Protein AF-A0A1G2L0J1-F1 (afdb_monomer_lite)

Structure (mmCIF, N/CA/C/O backbone):
data_AF-A0A1G2L0J1-F1
#
_entry.id   AF-A0A1G2L0J1-F1
#
loop_
_atom_site.group_PDB
_atom_site.id
_atom_site.type_symbol
_atom_site.label_atom_id
_atom_site.label_alt_id
_atom_site.label_comp_id
_atom_site.label_asym_id
_atom_site.label_entity_id
_atom_site.label_seq_id
_atom_site.pdbx_PDB_ins_code
_atom_site.Cartn_x
_atom_site.Cartn_y
_atom_site.Cartn_z
_atom_site.occupancy
_atom_site.B_iso_or_equiv
_atom_site.auth_seq_id
_atom_site.auth_comp_id
_atom_site.auth_asym_id
_atom_site.auth_atom_id
_atom_site.pdbx_PDB_model_num
ATOM 1 N N . MET A 1 1 ? 13.264 -5.324 87.968 1.00 42.09 1 MET A N 1
ATOM 2 C CA . MET A 1 1 ? 14.188 -4.370 87.314 1.00 42.09 1 MET A CA 1
ATOM 3 C C . MET A 1 1 ? 14.453 -4.852 85.894 1.00 42.09 1 MET A C 1
ATOM 5 O O . MET A 1 1 ? 15.118 -5.863 85.743 1.00 42.09 1 MET A O 1
ATOM 9 N N . ALA A 1 2 ? 13.928 -4.169 84.876 1.00 48.00 2 ALA A N 1
ATOM 10 C CA . ALA A 1 2 ? 14.289 -4.393 83.474 1.00 48.00 2 ALA A CA 1
ATOM 11 C C . ALA A 1 2 ? 14.694 -3.037 82.881 1.00 48.00 2 ALA A C 1
ATOM 13 O O . ALA A 1 2 ? 13.973 -2.052 83.036 1.00 48.00 2 ALA A O 1
ATOM 14 N N . ARG A 1 3 ? 15.891 -2.964 82.296 1.00 47.84 3 ARG A N 1
ATOM 15 C CA . ARG A 1 3 ? 16.471 -1.760 81.690 1.00 47.84 3 ARG A CA 1
ATOM 16 C C . ARG A 1 3 ? 16.728 -1.997 80.202 1.00 47.84 3 ARG A C 1
ATOM 18 O O . ARG A 1 3 ? 17.204 -3.067 79.846 1.00 47.84 3 ARG A O 1
ATOM 25 N N . LYS A 1 4 ? 16.573 -0.893 79.456 1.00 48.22 4 LYS A N 1
ATOM 26 C CA . LYS A 1 4 ? 17.090 -0.548 78.113 1.00 48.22 4 LYS A CA 1
ATOM 27 C C . LYS A 1 4 ? 16.349 -1.195 76.936 1.00 48.22 4 LYS A C 1
ATOM 29 O O . LYS A 1 4 ? 16.365 -2.401 76.769 1.00 48.22 4 LYS A O 1
ATOM 34 N N . MET A 1 5 ? 15.505 -0.424 76.243 1.00 46.41 5 MET A N 1
ATOM 35 C CA . MET A 1 5 ? 15.820 0.549 75.171 1.00 46.41 5 MET A CA 1
ATOM 36 C C . MET A 1 5 ? 16.424 -0.106 73.926 1.00 46.41 5 MET A C 1
ATOM 38 O O . MET A 1 5 ? 17.575 -0.516 73.969 1.00 46.41 5 MET A O 1
ATOM 42 N N . CYS A 1 6 ? 15.672 -0.052 72.824 1.00 39.47 6 CYS A N 1
ATOM 43 C CA . CYS A 1 6 ? 16.134 0.472 71.537 1.00 39.47 6 CYS A CA 1
ATOM 44 C C . CYS A 1 6 ? 14.905 0.953 70.746 1.00 39.47 6 CYS A C 1
ATOM 46 O O . CYS A 1 6 ? 14.101 0.157 70.273 1.00 39.47 6 CYS A O 1
ATOM 48 N N . TYR A 1 7 ? 14.752 2.275 70.653 1.00 44.50 7 TYR A N 1
ATOM 49 C CA . TYR A 1 7 ? 13.893 2.930 69.670 1.00 44.50 7 TYR A CA 1
ATOM 50 C C . TYR A 1 7 ? 14.538 2.735 68.295 1.00 44.50 7 TYR A C 1
ATOM 52 O O . TYR A 1 7 ? 15.610 3.285 68.049 1.00 44.50 7 TYR A O 1
ATOM 60 N N . SER A 1 8 ? 13.907 1.970 67.406 1.00 47.03 8 SER A N 1
ATOM 61 C CA . SER A 1 8 ? 14.257 2.002 65.984 1.00 47.03 8 SER A CA 1
ATOM 62 C C . SER A 1 8 ? 13.361 3.025 65.301 1.00 47.03 8 SER A C 1
ATOM 64 O O . SER A 1 8 ? 12.195 2.769 65.002 1.00 47.03 8 SER A O 1
ATOM 66 N N . VAL A 1 9 ? 13.909 4.224 65.129 1.00 53.19 9 VAL A N 1
ATOM 67 C CA . VAL A 1 9 ? 13.390 5.242 64.221 1.00 53.19 9 VAL A CA 1
ATOM 68 C C . VAL A 1 9 ? 13.774 4.807 62.810 1.00 53.19 9 VAL A C 1
ATOM 70 O O . VAL A 1 9 ? 14.937 4.909 62.438 1.00 53.19 9 VAL A O 1
ATOM 73 N N . TYR A 1 10 ? 12.808 4.351 62.016 1.00 52.34 10 TYR A N 1
ATOM 74 C CA . TYR A 1 10 ? 12.913 4.414 60.559 1.00 52.34 10 TYR A CA 1
ATOM 75 C C . TYR A 1 10 ? 11.681 5.131 60.022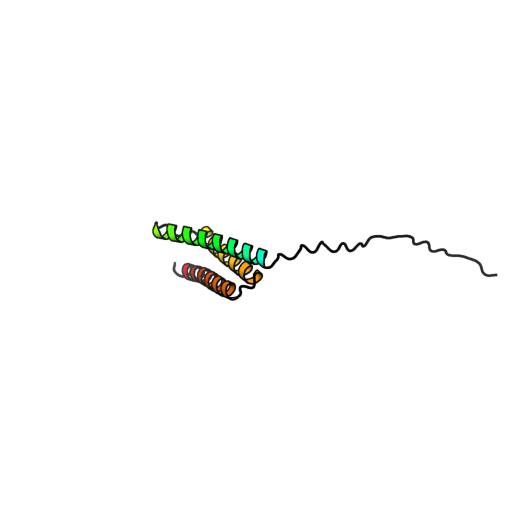 1.00 52.34 10 TYR A C 1
ATOM 77 O O . TYR A 1 10 ? 10.642 4.544 59.728 1.00 52.34 10 TYR A O 1
ATOM 85 N N . MET A 1 11 ? 11.806 6.455 59.969 1.00 43.97 11 MET A N 1
ATOM 86 C CA . MET A 1 11 ? 10.969 7.294 59.130 1.00 43.97 11 MET A CA 1
ATOM 87 C C . MET A 1 11 ? 11.398 7.150 57.664 1.00 43.97 11 MET A C 1
ATOM 89 O O . MET A 1 11 ? 12.579 7.251 57.351 1.00 43.97 11 MET A O 1
ATOM 93 N N . SER A 1 12 ? 10.387 7.032 56.801 1.00 48.06 12 SER A N 1
ATOM 94 C CA . SER A 1 12 ? 10.308 7.594 55.446 1.00 48.06 12 SER A CA 1
ATOM 95 C C . SER A 1 12 ? 11.271 7.100 54.360 1.00 48.06 12 SER A C 1
ATOM 97 O O . SER A 1 12 ? 12.359 7.637 54.195 1.00 48.06 12 SER A O 1
ATOM 99 N N . ILE A 1 13 ? 10.732 6.290 53.442 1.00 52.00 13 ILE A N 1
ATOM 100 C CA . ILE A 1 13 ? 10.812 6.609 52.007 1.00 52.00 13 ILE A CA 1
ATOM 101 C C . ILE A 1 13 ? 9.394 6.502 51.430 1.00 52.00 13 ILE A C 1
ATOM 103 O O . ILE A 1 13 ? 8.898 5.424 51.117 1.00 52.00 13 ILE A O 1
ATOM 107 N N . LYS A 1 14 ? 8.719 7.651 51.315 1.00 50.91 14 LYS A N 1
ATOM 108 C CA . LYS A 1 14 ? 7.702 7.851 50.277 1.00 50.91 14 LYS A CA 1
ATOM 109 C C . LYS A 1 14 ? 8.440 7.831 48.939 1.00 50.91 14 LYS A C 1
ATOM 111 O O . LYS A 1 14 ? 9.414 8.569 48.818 1.00 50.91 14 LYS A O 1
ATOM 116 N N . GLY A 1 15 ? 7.964 7.083 47.943 1.00 48.72 15 GLY A N 1
ATOM 117 C CA . GLY A 1 15 ? 8.415 7.331 46.568 1.00 48.72 15 GLY A CA 1
ATOM 118 C C . GLY A 1 15 ? 8.550 6.146 45.620 1.00 48.72 15 GLY A C 1
ATOM 119 O O . GLY A 1 15 ? 9.496 6.136 44.851 1.00 48.72 15 GLY A O 1
ATOM 120 N N . PHE A 1 16 ? 7.609 5.207 45.595 1.00 41.50 16 PHE A N 1
ATOM 121 C CA . PHE A 1 16 ? 7.257 4.560 44.326 1.00 41.50 16 PHE A CA 1
ATOM 122 C C . PHE A 1 16 ? 5.784 4.856 44.071 1.00 41.50 16 PHE A C 1
ATOM 124 O O . PHE A 1 16 ? 4.892 4.051 44.304 1.00 41.50 16 PHE A O 1
ATOM 131 N N . ASN A 1 17 ? 5.536 6.111 43.693 1.00 42.81 17 ASN A N 1
ATOM 132 C CA . ASN A 1 17 ? 4.371 6.432 42.891 1.00 42.81 17 ASN A CA 1
ATOM 133 C C . ASN A 1 17 ? 4.634 5.733 41.554 1.00 42.81 17 ASN A C 1
ATOM 135 O O . ASN A 1 17 ? 5.402 6.240 40.734 1.00 42.81 17 ASN A O 1
ATOM 139 N N . GLU A 1 18 ? 4.113 4.515 41.401 1.00 52.31 18 GLU A N 1
ATOM 140 C CA . GLU A 1 18 ? 3.881 3.918 40.094 1.00 52.31 18 GLU A CA 1
ATOM 141 C C . GLU A 1 18 ? 2.960 4.897 39.375 1.00 52.31 18 GLU A C 1
ATOM 143 O O . GLU A 1 18 ? 1.746 4.798 39.474 1.00 52.31 18 GLU A O 1
ATOM 148 N N . ASN A 1 19 ? 3.527 5.923 38.734 1.00 46.06 19 ASN A N 1
ATOM 149 C CA . ASN A 1 19 ? 2.794 6.667 37.730 1.00 46.06 19 ASN A CA 1
ATOM 150 C C . ASN A 1 19 ? 2.358 5.597 36.727 1.00 46.06 19 ASN A C 1
ATOM 152 O O . ASN A 1 19 ? 3.248 5.054 36.057 1.00 46.06 19 ASN A O 1
ATOM 156 N N . PRO A 1 20 ? 1.058 5.255 36.603 1.00 55.91 20 PRO A N 1
ATOM 157 C CA . PRO A 1 20 ? 0.630 4.581 35.399 1.00 55.91 20 PRO A CA 1
ATOM 158 C C . PRO A 1 20 ? 1.056 5.532 34.287 1.00 55.91 20 PRO A C 1
ATOM 160 O O . PRO A 1 20 ? 0.634 6.692 34.244 1.00 55.91 20 PRO A O 1
ATOM 163 N N . ARG A 1 21 ? 2.012 5.086 33.464 1.00 59.31 21 ARG A N 1
ATOM 164 C CA . ARG A 1 21 ? 2.336 5.749 32.203 1.00 59.31 21 ARG A CA 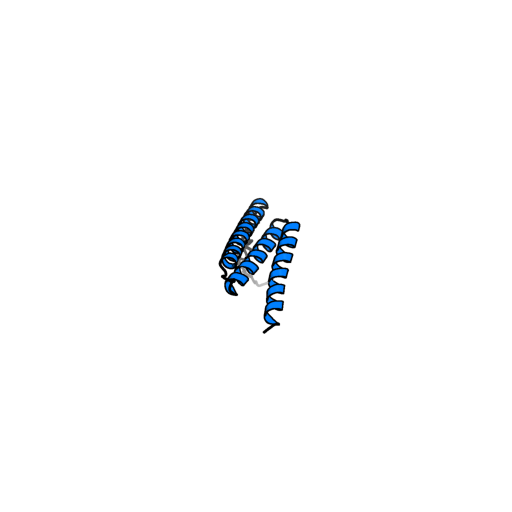1
ATOM 165 C C . ARG A 1 21 ? 0.967 6.056 31.590 1.00 59.31 21 ARG A C 1
ATOM 167 O O . ARG A 1 21 ? 0.198 5.101 31.505 1.00 59.31 21 ARG A O 1
ATOM 174 N N . PRO A 1 22 ? 0.611 7.326 31.308 1.00 49.88 22 PRO A N 1
ATOM 175 C CA . PRO A 1 22 ? -0.732 7.639 30.848 1.00 49.88 22 PRO A CA 1
ATOM 176 C C . PRO A 1 22 ? -0.998 6.708 29.677 1.00 49.88 22 PRO A C 1
ATOM 178 O O . PRO A 1 22 ? -0.244 6.745 28.700 1.00 49.88 22 PRO A O 1
ATOM 181 N N . GLU A 1 23 ? -1.956 5.793 29.851 1.00 52.75 23 GLU A N 1
ATOM 182 C CA . GLU A 1 23 ? -2.439 4.955 28.768 1.00 52.75 23 GLU A CA 1
ATOM 183 C C . GLU A 1 23 ? -2.855 5.964 27.712 1.00 52.75 23 GLU A C 1
ATOM 185 O O . GLU A 1 23 ? -3.793 6.740 27.913 1.00 52.75 23 GLU A O 1
ATOM 190 N N . GLN A 1 24 ? -2.043 6.085 26.659 1.00 55.44 24 GLN A N 1
ATOM 191 C CA . GLN A 1 24 ? -2.443 6.893 25.527 1.00 55.44 24 GLN A CA 1
ATOM 192 C C . GLN A 1 24 ? -3.809 6.347 25.126 1.00 55.44 24 GLN A C 1
ATOM 194 O O . GLN A 1 24 ? -3.929 5.122 25.024 1.00 55.44 24 GLN A O 1
ATOM 199 N N . PRO A 1 25 ? -4.837 7.201 24.985 1.00 61.53 25 PRO A N 1
ATOM 200 C CA . PRO A 1 25 ? -6.146 6.721 24.586 1.00 61.53 25 PRO A CA 1
ATOM 201 C C . PRO A 1 25 ? -5.953 5.893 23.317 1.00 61.53 25 PRO A C 1
ATOM 203 O O . PRO A 1 25 ? -5.368 6.380 22.347 1.00 61.53 25 PRO A O 1
ATOM 206 N N . GLU A 1 26 ? -6.343 4.617 23.365 1.00 70.50 26 GLU A N 1
ATOM 207 C CA . GLU A 1 26 ? -6.284 3.762 22.187 1.00 70.50 26 GLU A CA 1
ATOM 208 C C . GLU A 1 26 ? -7.053 4.471 21.074 1.00 70.50 26 GLU A C 1
ATOM 210 O O . GLU A 1 26 ? -8.196 4.887 21.280 1.00 70.50 26 GLU A O 1
ATOM 215 N N . ALA A 1 27 ? -6.410 4.651 19.915 1.00 77.81 27 ALA A N 1
ATOM 216 C CA . ALA A 1 27 ? -7.051 5.296 18.779 1.00 77.81 27 ALA A CA 1
ATOM 217 C C . ALA A 1 27 ? -8.397 4.613 18.505 1.00 77.81 27 ALA A C 1
ATOM 219 O O . ALA A 1 27 ? -8.488 3.379 18.450 1.00 77.81 27 ALA A O 1
ATOM 220 N N . SER A 1 28 ? -9.443 5.416 18.348 1.00 88.62 28 SER A N 1
ATOM 221 C CA . SER A 1 28 ? -10.776 4.926 18.040 1.00 88.62 28 SER A CA 1
ATOM 222 C C . SER A 1 28 ? -10.772 4.159 16.719 1.00 88.62 28 SER A C 1
ATOM 224 O O . SER A 1 28 ? -9.930 4.365 15.842 1.00 88.62 28 SER A O 1
ATOM 226 N N . GLN A 1 29 ? -11.757 3.282 16.543 1.00 87.62 29 GLN A N 1
ATOM 227 C CA . GLN A 1 29 ? -11.912 2.528 15.300 1.00 87.62 29 GLN A CA 1
ATOM 228 C C . GLN A 1 29 ? -12.003 3.446 14.069 1.00 87.62 29 GLN A C 1
ATOM 230 O O . GLN A 1 29 ? -11.456 3.125 13.019 1.00 87.62 29 GLN A O 1
ATOM 235 N N . ALA A 1 30 ? -12.649 4.608 14.214 1.00 89.38 30 ALA A N 1
ATOM 236 C CA . ALA A 1 30 ? -12.760 5.604 13.154 1.00 89.38 30 ALA A CA 1
ATOM 237 C C . ALA A 1 30 ? -11.406 6.240 12.800 1.00 89.38 30 ALA A C 1
ATOM 239 O O . ALA A 1 30 ? -11.125 6.451 11.625 1.00 89.38 30 ALA A O 1
ATOM 240 N N . GLU A 1 31 ? -10.547 6.507 13.786 1.00 92.69 31 GLU A N 1
ATOM 241 C CA . GLU A 1 31 ? -9.194 7.030 13.546 1.00 92.69 31 GLU A CA 1
ATOM 242 C C . GLU A 1 31 ? -8.290 5.983 12.887 1.00 92.69 31 GLU A C 1
ATOM 244 O O . GLU A 1 31 ? -7.509 6.316 11.996 1.00 92.69 31 GLU A O 1
ATOM 249 N N . LYS A 1 32 ? -8.422 4.709 13.278 1.00 91.81 32 LYS A N 1
ATOM 250 C CA . LYS A 1 32 ? -7.702 3.595 12.640 1.00 91.81 32 LYS A CA 1
ATOM 251 C C . LYS A 1 32 ? -8.119 3.421 11.180 1.00 91.81 32 LYS A C 1
ATOM 253 O O . LYS A 1 32 ? -7.251 3.314 10.319 1.00 91.81 32 LYS A O 1
ATOM 258 N N . GLU A 1 33 ? -9.420 3.466 10.899 1.00 94.06 33 GLU A N 1
ATOM 259 C CA . GLU A 1 33 ? -9.948 3.421 9.530 1.00 94.06 33 GLU A CA 1
ATOM 260 C C . GLU A 1 33 ? -9.494 4.639 8.714 1.00 94.06 33 GLU A C 1
ATOM 262 O O . GLU A 1 33 ? -9.006 4.484 7.600 1.00 94.06 33 GLU A O 1
ATOM 267 N N . ALA A 1 34 ? -9.564 5.852 9.273 1.00 94.00 34 ALA A N 1
ATOM 268 C CA . ALA A 1 34 ? -9.095 7.058 8.590 1.00 94.00 34 ALA A CA 1
ATOM 269 C C . ALA A 1 34 ? -7.602 6.972 8.233 1.00 94.00 34 ALA A C 1
ATOM 271 O O . ALA A 1 34 ? -7.210 7.309 7.116 1.00 94.00 34 ALA A O 1
ATOM 272 N N . ARG A 1 35 ? -6.775 6.462 9.154 1.00 93.25 35 ARG A N 1
ATOM 273 C CA . ARG A 1 35 ? -5.349 6.215 8.908 1.00 93.25 35 ARG A CA 1
ATOM 274 C C . ARG A 1 35 ? -5.132 5.164 7.821 1.00 93.25 35 ARG A C 1
ATOM 276 O O . ARG A 1 35 ? -4.242 5.335 6.991 1.00 93.25 35 ARG A O 1
ATOM 283 N N . PHE A 1 36 ? -5.920 4.090 7.821 1.00 96.38 36 PHE A N 1
ATOM 284 C CA . PHE A 1 36 ? -5.876 3.087 6.762 1.00 96.38 36 PHE A CA 1
ATOM 285 C C . PHE A 1 36 ? -6.180 3.714 5.393 1.00 96.38 36 PHE A C 1
ATOM 287 O O . PHE A 1 36 ? -5.375 3.566 4.478 1.00 96.38 36 PHE A O 1
ATOM 294 N N . GLN A 1 37 ? -7.262 4.485 5.275 1.00 96.12 37 GLN A N 1
ATOM 295 C CA . GLN A 1 37 ? -7.636 5.161 4.028 1.00 96.12 37 GLN A CA 1
ATOM 296 C C . GLN A 1 37 ? -6.567 6.161 3.558 1.00 96.12 37 GLN A C 1
ATOM 298 O O . GLN A 1 37 ? -6.273 6.242 2.368 1.00 96.12 37 GLN A O 1
ATOM 303 N N . GLU A 1 38 ? -5.935 6.896 4.480 1.00 97.12 38 GLU A N 1
ATOM 304 C CA . GLU A 1 38 ? -4.827 7.799 4.143 1.00 97.12 38 GLU A CA 1
ATOM 305 C C . GLU A 1 38 ? -3.626 7.040 3.558 1.00 97.12 38 GLU A C 1
ATOM 307 O O . GLU A 1 38 ? -3.039 7.468 2.562 1.00 97.12 38 GLU A O 1
ATOM 312 N N . LEU A 1 39 ? -3.251 5.914 4.170 1.00 95.75 39 LEU A N 1
ATOM 313 C CA . LEU A 1 39 ? -2.128 5.095 3.713 1.00 95.75 39 LEU A CA 1
ATOM 314 C C . LEU A 1 39 ? -2.438 4.379 2.399 1.00 95.75 39 LEU A C 1
ATOM 316 O O . LEU A 1 39 ? -1.561 4.306 1.539 1.00 95.75 39 LEU A O 1
ATOM 320 N N . LEU A 1 40 ? -3.674 3.907 2.222 1.00 96.31 40 LEU A N 1
ATOM 321 C CA . LEU A 1 40 ? -4.129 3.325 0.964 1.00 96.31 40 LEU A CA 1
ATOM 322 C C . LEU A 1 40 ? -4.019 4.347 -0.171 1.00 96.31 40 LEU A C 1
ATOM 324 O O . LEU A 1 40 ? -3.409 4.045 -1.192 1.00 96.31 40 LEU A O 1
ATOM 328 N N . ARG A 1 41 ? -4.505 5.576 0.042 1.00 97.00 41 ARG A N 1
ATOM 329 C CA . ARG A 1 41 ? -4.424 6.640 -0.965 1.00 97.00 41 ARG A CA 1
ATOM 330 C C . ARG A 1 41 ? -2.981 6.955 -1.358 1.00 97.00 41 ARG A C 1
ATOM 332 O O . ARG A 1 41 ? -2.683 7.043 -2.539 1.00 97.00 41 ARG A O 1
ATOM 339 N N . LYS A 1 42 ? -2.068 7.074 -0.386 1.00 95.06 42 LYS A N 1
ATOM 340 C CA . LYS A 1 42 ? -0.634 7.302 -0.664 1.00 95.06 42 LYS A CA 1
ATOM 341 C C . LYS A 1 42 ? -0.020 6.174 -1.491 1.00 95.06 42 LYS A C 1
ATOM 343 O O . LYS A 1 42 ? 0.754 6.433 -2.404 1.00 95.06 42 LYS A O 1
ATOM 348 N N . LYS A 1 43 ? -0.370 4.923 -1.182 1.00 95.25 43 LYS A N 1
ATOM 349 C CA . LYS A 1 43 ? 0.074 3.763 -1.960 1.00 95.25 43 LYS A CA 1
ATOM 350 C C . LYS A 1 43 ? -0.459 3.819 -3.394 1.00 95.25 43 LYS A C 1
ATOM 352 O O . LYS A 1 43 ? 0.280 3.519 -4.321 1.00 95.25 43 LYS A O 1
ATOM 357 N N . GLU A 1 44 ? -1.722 4.190 -3.584 1.00 94.81 44 GLU A N 1
ATOM 358 C CA . GLU A 1 44 ? -2.330 4.325 -4.915 1.00 94.81 44 GLU A CA 1
ATOM 359 C C . GLU A 1 44 ? -1.716 5.474 -5.723 1.00 94.81 44 GLU A C 1
ATOM 361 O O . GLU A 1 44 ? -1.463 5.304 -6.911 1.00 94.81 44 GLU A O 1
ATOM 366 N N . GLU A 1 45 ? -1.409 6.605 -5.082 1.00 95.19 45 GLU A N 1
ATOM 367 C CA . GLU A 1 45 ? -0.688 7.729 -5.696 1.00 95.19 45 GLU A CA 1
ATOM 368 C C . GLU A 1 45 ? 0.706 7.300 -6.194 1.00 95.19 45 GLU A C 1
ATOM 370 O O . GLU A 1 45 ? 1.076 7.617 -7.323 1.00 95.19 45 GLU A O 1
ATOM 375 N N . LEU A 1 46 ? 1.453 6.533 -5.390 1.00 92.94 46 LEU A N 1
ATOM 376 C CA . LEU A 1 46 ? 2.761 5.994 -5.787 1.00 92.94 46 LEU A CA 1
ATOM 377 C C . LEU A 1 46 ? 2.653 5.018 -6.963 1.00 92.94 46 LEU A C 1
ATOM 379 O O . LEU A 1 46 ? 3.409 5.134 -7.923 1.00 92.94 46 LEU A O 1
ATOM 383 N N . VAL A 1 47 ? 1.693 4.089 -6.917 1.00 91.69 47 VAL A N 1
ATOM 384 C CA . VAL A 1 47 ? 1.467 3.142 -8.020 1.00 91.69 47 VAL A CA 1
ATOM 385 C C . VAL A 1 47 ? 1.113 3.881 -9.306 1.00 91.69 47 VAL A C 1
ATOM 387 O O . VAL A 1 47 ? 1.705 3.589 -10.338 1.00 91.69 47 VAL A O 1
ATOM 390 N N . ALA A 1 48 ? 0.220 4.870 -9.245 1.00 93.38 48 ALA A N 1
ATOM 391 C CA . ALA A 1 48 ? -0.146 5.666 -10.412 1.00 93.38 48 ALA A CA 1
ATOM 392 C C . ALA A 1 48 ? 1.062 6.415 -11.000 1.00 93.38 48 ALA A C 1
ATOM 394 O O . ALA A 1 48 ? 1.232 6.443 -12.216 1.00 93.38 48 ALA A O 1
ATOM 395 N N . SER A 1 49 ? 1.931 6.972 -10.147 1.00 91.56 49 SER A N 1
ATOM 396 C CA . SER A 1 49 ? 3.168 7.627 -10.591 1.00 91.56 49 SER A CA 1
ATOM 397 C C . SER A 1 49 ? 4.115 6.657 -11.303 1.00 91.56 49 SER A C 1
ATOM 399 O O . SER A 1 49 ? 4.725 7.018 -12.308 1.00 91.56 49 SER A O 1
ATOM 401 N N . VAL A 1 50 ? 4.243 5.425 -10.801 1.00 88.88 50 VAL A N 1
ATOM 402 C CA . VAL A 1 50 ? 5.088 4.394 -11.422 1.00 88.88 50 VAL A CA 1
ATOM 403 C C . VAL A 1 50 ? 4.482 3.889 -12.732 1.00 88.88 50 VAL A C 1
ATOM 405 O O . VAL A 1 50 ? 5.205 3.729 -13.712 1.00 88.88 50 VAL A O 1
ATOM 408 N N . GLU A 1 51 ? 3.166 3.677 -12.789 1.00 90.19 51 GLU A N 1
ATOM 409 C CA . GLU A 1 51 ? 2.462 3.295 -14.020 1.00 90.19 51 GLU A CA 1
ATOM 410 C C . GLU A 1 51 ? 2.630 4.358 -15.115 1.00 90.19 51 GLU A C 1
ATOM 412 O O . GLU A 1 51 ? 2.977 4.017 -16.247 1.00 90.19 51 GLU A O 1
ATOM 417 N N . GLU A 1 52 ? 2.485 5.642 -14.772 1.00 91.38 52 GLU A N 1
ATOM 418 C CA . GLU A 1 52 ? 2.731 6.754 -15.697 1.00 91.38 52 GLU A CA 1
ATOM 419 C C . GLU A 1 52 ? 4.192 6.778 -16.182 1.00 91.38 52 GLU A C 1
ATOM 421 O O . GLU A 1 52 ? 4.449 6.962 -17.375 1.00 91.38 52 GLU A O 1
ATOM 426 N N . GLY A 1 53 ? 5.157 6.535 -15.288 1.00 89.25 53 GLY A N 1
ATOM 427 C CA . GLY A 1 53 ? 6.568 6.394 -15.653 1.00 89.25 53 GLY A CA 1
ATOM 428 C C . GLY A 1 53 ? 6.786 5.283 -16.682 1.00 89.25 53 GLY A C 1
ATOM 429 O O . GLY A 1 53 ? 7.406 5.513 -17.724 1.00 89.25 53 GLY A O 1
ATOM 430 N N . ILE A 1 54 ? 6.201 4.105 -16.447 1.00 88.94 54 ILE A N 1
ATOM 431 C CA . ILE A 1 54 ? 6.307 2.947 -17.345 1.00 88.94 54 ILE A CA 1
ATOM 432 C C . ILE A 1 54 ? 5.707 3.260 -18.721 1.00 88.94 54 ILE A C 1
ATOM 434 O O . ILE A 1 54 ? 6.314 2.921 -19.740 1.00 88.94 54 ILE A O 1
ATOM 438 N N . GLU A 1 55 ? 4.559 3.942 -18.781 1.00 92.31 55 GLU A N 1
ATOM 439 C CA . GLU A 1 55 ? 3.954 4.393 -20.044 1.00 92.31 55 GLU A CA 1
ATOM 440 C C . GLU A 1 55 ? 4.864 5.357 -20.822 1.00 92.31 55 GLU A C 1
ATOM 442 O O . GLU A 1 55 ? 4.883 5.346 -22.057 1.00 92.31 55 GLU A O 1
ATOM 447 N N . GLN A 1 56 ? 5.669 6.150 -20.112 1.00 91.19 56 GLN A N 1
ATOM 448 C CA . GLN A 1 56 ? 6.673 7.050 -20.685 1.00 91.19 56 GLN A CA 1
ATOM 449 C C . GLN A 1 56 ? 8.012 6.353 -21.000 1.00 91.19 56 GLN A C 1
ATOM 451 O O . GLN A 1 56 ? 8.935 6.989 -21.515 1.00 91.19 56 GLN A O 1
ATOM 456 N N . GLY A 1 57 ? 8.126 5.047 -20.739 1.00 89.50 57 GLY A N 1
ATOM 457 C CA . GLY A 1 57 ? 9.345 4.260 -20.942 1.00 89.50 57 GLY A CA 1
ATOM 458 C C . GLY A 1 57 ? 10.385 4.410 -19.827 1.00 89.50 57 GLY A C 1
ATOM 459 O O . GLY A 1 57 ? 11.539 4.022 -20.019 1.00 89.50 57 GLY A O 1
ATOM 460 N N . VAL A 1 58 ? 9.992 4.970 -18.681 1.00 88.69 58 VAL A N 1
ATOM 461 C CA . VAL A 1 58 ? 10.798 5.079 -17.463 1.00 88.69 58 VAL A CA 1
ATOM 462 C C . VAL A 1 58 ? 10.430 3.918 -16.544 1.00 88.69 58 VAL A C 1
ATOM 464 O O . VAL A 1 58 ? 9.306 3.815 -16.066 1.00 88.69 58 VAL A O 1
ATOM 467 N N . PHE A 1 59 ? 11.375 3.011 -16.319 1.00 84.88 59 PHE A N 1
ATOM 468 C CA . PHE A 1 59 ? 11.182 1.919 -15.370 1.00 84.88 59 PHE A CA 1
ATOM 469 C C . PHE A 1 59 ? 11.515 2.394 -13.957 1.00 84.88 59 PHE A C 1
ATOM 471 O O . PHE A 1 59 ? 12.482 3.149 -13.823 1.00 84.88 59 PHE A O 1
ATOM 478 N N . PRO A 1 60 ? 10.761 1.945 -12.936 1.00 84.19 60 PRO A N 1
ATOM 479 C CA . PRO A 1 60 ? 11.043 2.318 -11.563 1.00 84.19 60 PRO A CA 1
ATOM 480 C C . PRO A 1 60 ? 12.424 1.817 -11.155 1.00 84.19 60 PRO A C 1
ATOM 482 O O . PRO A 1 60 ? 12.793 0.680 -11.479 1.00 84.19 60 PRO A O 1
ATOM 485 N N . ASP A 1 61 ? 13.176 2.658 -10.457 1.00 86.75 61 ASP A N 1
ATOM 486 C CA . ASP A 1 61 ? 14.417 2.224 -9.830 1.00 86.75 61 ASP A CA 1
ATOM 487 C C . ASP A 1 61 ? 14.153 1.417 -8.543 1.00 86.75 61 ASP A C 1
ATOM 489 O O . ASP A 1 61 ? 13.012 1.214 -8.109 1.00 86.75 61 ASP A O 1
ATOM 493 N N . ASP A 1 62 ? 15.226 0.893 -7.948 1.00 86.19 62 ASP A N 1
ATOM 494 C CA . ASP A 1 62 ? 15.130 0.081 -6.733 1.00 86.19 62 ASP A CA 1
ATOM 495 C C . ASP A 1 62 ? 14.538 0.872 -5.553 1.00 86.19 62 ASP A C 1
ATOM 497 O O . ASP A 1 62 ? 13.842 0.285 -4.721 1.00 86.19 62 ASP A O 1
ATOM 501 N N . ASP A 1 63 ? 14.786 2.183 -5.470 1.00 89.56 63 ASP A N 1
ATOM 502 C CA . ASP A 1 63 ? 14.295 3.032 -4.383 1.00 89.56 63 ASP A CA 1
ATOM 503 C C . ASP A 1 63 ? 12.787 3.280 -4.528 1.00 89.56 63 ASP A C 1
ATOM 505 O O . ASP A 1 63 ? 12.041 3.112 -3.559 1.00 89.56 63 ASP A O 1
ATOM 509 N N . GLU A 1 64 ? 12.315 3.583 -5.740 1.00 89.12 64 GLU A N 1
ATOM 510 C CA . GLU A 1 64 ? 10.890 3.727 -6.065 1.00 89.12 64 GLU A CA 1
ATOM 511 C C . GLU A 1 64 ? 10.129 2.418 -5.819 1.00 89.12 64 GLU A C 1
ATOM 513 O O . GLU A 1 64 ? 9.031 2.404 -5.249 1.00 89.12 64 GLU A O 1
ATOM 518 N N . PHE A 1 65 ? 10.736 1.287 -6.185 1.00 87.12 65 PHE A N 1
ATOM 519 C CA . PHE A 1 65 ? 10.171 -0.026 -5.911 1.00 87.12 65 PHE A CA 1
ATOM 520 C C . PHE A 1 65 ? 10.079 -0.316 -4.405 1.00 87.12 65 PHE A C 1
ATOM 522 O O . PHE A 1 65 ? 9.032 -0.761 -3.924 1.00 87.12 65 PHE A O 1
ATOM 529 N N . MET A 1 66 ? 11.146 -0.042 -3.645 1.00 90.19 66 MET A N 1
ATOM 530 C CA . MET A 1 66 ? 11.144 -0.179 -2.184 1.00 90.19 66 MET A CA 1
ATOM 531 C C . MET A 1 66 ? 10.104 0.736 -1.530 1.00 90.19 66 MET A C 1
ATOM 533 O O . MET A 1 66 ? 9.450 0.340 -0.565 1.00 90.19 66 MET A O 1
ATOM 537 N N . GLU A 1 67 ? 9.905 1.949 -2.046 1.00 92.94 67 GLU A N 1
ATOM 538 C CA . GLU A 1 67 ? 8.889 2.861 -1.528 1.00 92.94 67 GLU A CA 1
ATOM 539 C C . GLU A 1 67 ? 7.471 2.308 -1.730 1.00 92.94 67 GLU A C 1
ATOM 541 O O . GLU A 1 67 ? 6.677 2.298 -0.782 1.00 92.94 67 GLU A O 1
ATOM 546 N N . MET A 1 68 ? 7.161 1.771 -2.916 1.00 92.44 68 MET A N 1
ATOM 547 C CA . MET A 1 68 ? 5.878 1.107 -3.177 1.00 92.44 68 MET A CA 1
ATOM 548 C C . MET A 1 68 ? 5.659 -0.130 -2.296 1.00 92.44 68 MET A C 1
ATOM 550 O O . MET A 1 68 ? 4.557 -0.339 -1.772 1.00 92.44 68 MET A O 1
ATOM 554 N N . GLU A 1 69 ? 6.694 -0.951 -2.120 1.00 93.38 69 GLU A N 1
ATOM 555 C CA . GLU A 1 69 ? 6.657 -2.166 -1.303 1.00 93.38 69 GLU A CA 1
ATOM 556 C C . GLU A 1 69 ? 6.354 -1.834 0.166 1.00 93.38 69 GLU A C 1
ATOM 558 O O . GLU A 1 69 ? 5.404 -2.383 0.748 1.00 93.38 69 GLU A O 1
ATOM 563 N N . MET A 1 70 ? 7.060 -0.844 0.720 1.00 94.25 70 MET A N 1
ATOM 564 C CA . MET A 1 70 ? 6.840 -0.340 2.073 1.00 94.25 70 MET A CA 1
ATOM 565 C C . MET A 1 70 ? 5.470 0.326 2.229 1.00 94.25 70 MET A C 1
ATOM 567 O O . MET A 1 70 ? 4.811 0.152 3.259 1.00 94.25 70 MET A O 1
ATOM 571 N N . ALA A 1 71 ? 5.018 1.106 1.243 1.00 95.12 71 ALA A N 1
ATOM 572 C CA . ALA A 1 71 ? 3.702 1.742 1.274 1.00 95.12 71 ALA A CA 1
ATOM 573 C C . ALA A 1 71 ? 2.581 0.693 1.305 1.00 95.12 71 ALA A C 1
ATOM 575 O O . ALA A 1 71 ? 1.644 0.806 2.101 1.00 95.12 71 ALA A O 1
ATOM 576 N N . THR A 1 72 ? 2.724 -0.372 0.514 1.00 95.38 72 THR A N 1
ATOM 577 C CA . THR A 1 72 ? 1.789 -1.503 0.478 1.00 95.38 72 THR A CA 1
ATOM 578 C C . THR A 1 72 ? 1.768 -2.252 1.811 1.00 95.38 72 THR A C 1
ATOM 580 O O . THR A 1 72 ? 0.686 -2.517 2.342 1.00 95.38 72 THR A O 1
ATOM 583 N N . GLN A 1 73 ? 2.933 -2.514 2.415 1.00 95.94 73 GLN A N 1
ATOM 584 C CA . GLN A 1 73 ? 3.008 -3.130 3.744 1.00 95.94 73 GLN A CA 1
ATOM 585 C C . GLN A 1 73 ? 2.348 -2.255 4.822 1.00 95.94 73 GLN A C 1
ATOM 587 O O . GLN A 1 73 ? 1.544 -2.748 5.615 1.00 95.94 73 GLN A O 1
ATOM 592 N N . ARG A 1 74 ? 2.631 -0.945 4.844 1.00 95.62 74 ARG A N 1
ATOM 593 C CA . ARG A 1 74 ? 2.045 -0.009 5.822 1.00 95.62 74 ARG A CA 1
ATOM 594 C C . ARG A 1 74 ? 0.527 0.089 5.690 1.00 95.62 74 ARG A C 1
ATOM 596 O O . ARG A 1 74 ? -0.167 0.119 6.706 1.00 95.62 74 ARG A O 1
ATOM 603 N N . ALA A 1 75 ? 0.007 0.123 4.463 1.00 95.50 75 ALA A N 1
ATOM 604 C CA . ALA A 1 75 ? -1.431 0.097 4.214 1.00 95.50 75 ALA A CA 1
ATOM 605 C C . ALA A 1 75 ? -2.053 -1.226 4.694 1.00 95.50 75 ALA A C 1
ATOM 607 O O . ALA A 1 75 ? -3.111 -1.210 5.323 1.00 95.50 75 ALA A O 1
ATOM 608 N N . ALA A 1 76 ? -1.376 -2.361 4.482 1.00 95.62 76 ALA A N 1
ATOM 609 C CA . ALA A 1 76 ? -1.829 -3.659 4.974 1.00 95.62 76 ALA A CA 1
ATOM 610 C C . ALA A 1 76 ? -1.898 -3.685 6.511 1.00 95.62 76 ALA A C 1
ATOM 612 O O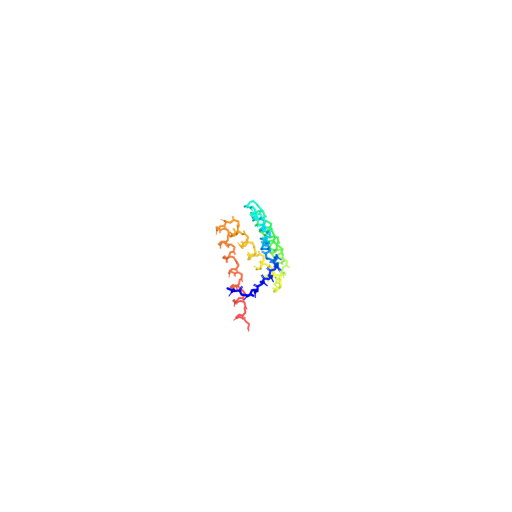 . ALA A 1 76 ? -2.922 -4.057 7.088 1.00 95.62 76 ALA A O 1
ATOM 613 N N . GLU A 1 77 ? -0.837 -3.258 7.194 1.00 94.94 77 GLU A N 1
ATOM 614 C CA . GLU A 1 77 ? -0.800 -3.199 8.659 1.00 94.94 77 GLU A CA 1
ATOM 615 C C . GLU A 1 77 ? -1.908 -2.299 9.219 1.00 94.94 77 GLU A C 1
ATOM 617 O O . GLU A 1 77 ? -2.614 -2.700 10.146 1.00 94.94 77 GLU A O 1
ATOM 622 N N . ALA A 1 78 ? -2.142 -1.138 8.601 1.00 93.88 78 ALA A N 1
ATOM 623 C CA . ALA A 1 78 ? -3.236 -0.255 8.986 1.00 93.88 78 ALA A CA 1
ATOM 624 C C . ALA A 1 78 ? -4.621 -0.879 8.735 1.00 93.88 78 ALA A C 1
ATOM 626 O O . ALA A 1 78 ? -5.508 -0.726 9.573 1.00 93.88 78 ALA A O 1
ATOM 627 N N . ALA A 1 79 ? -4.803 -1.638 7.647 1.00 94.25 79 ALA A N 1
ATOM 628 C CA . ALA A 1 79 ? -6.035 -2.387 7.391 1.00 94.25 79 ALA A CA 1
ATOM 629 C C . ALA A 1 79 ? -6.294 -3.437 8.481 1.00 94.25 79 ALA A C 1
ATOM 631 O O . ALA A 1 79 ? -7.425 -3.599 8.941 1.00 94.25 79 ALA A O 1
ATOM 632 N N . ARG A 1 80 ? -5.243 -4.134 8.938 1.00 94.88 80 ARG A N 1
ATOM 633 C CA . ARG A 1 80 ? -5.337 -5.087 10.052 1.00 94.88 80 ARG A CA 1
ATOM 634 C C . ARG A 1 80 ? -5.742 -4.384 11.346 1.00 94.88 80 ARG A C 1
ATOM 636 O O . ARG A 1 80 ? -6.629 -4.880 12.038 1.00 94.88 80 ARG A O 1
ATOM 643 N N . ASP A 1 81 ? -5.123 -3.250 11.655 1.00 93.44 81 ASP A N 1
ATOM 644 C CA . ASP A 1 81 ? -5.416 -2.478 12.866 1.00 93.44 81 ASP A CA 1
ATOM 645 C C . ASP A 1 81 ? -6.845 -1.906 12.840 1.00 93.44 81 ASP A C 1
ATOM 647 O O . ASP A 1 81 ? -7.518 -1.876 13.870 1.00 93.44 81 ASP A O 1
ATOM 651 N N . ALA A 1 82 ? -7.343 -1.539 11.657 1.00 91.88 82 ALA A N 1
ATOM 652 C CA . ALA A 1 82 ? -8.732 -1.160 11.408 1.00 91.88 82 ALA A CA 1
ATOM 653 C C . ALA A 1 82 ? -9.700 -2.363 11.337 1.00 91.88 82 ALA A C 1
ATOM 655 O O . ALA A 1 82 ? -10.882 -2.194 11.054 1.00 91.88 82 ALA A O 1
ATOM 656 N N . GLY A 1 83 ? -9.253 -3.597 11.596 1.00 91.44 83 GLY A N 1
ATOM 657 C CA . GLY A 1 83 ? -10.108 -4.792 11.566 1.00 91.44 83 GLY A CA 1
ATOM 658 C C . GLY A 1 83 ? -10.582 -5.209 10.165 1.00 91.44 83 GLY A C 1
ATOM 659 O O . GLY A 1 83 ? -11.403 -6.120 10.034 1.00 91.44 83 GLY A O 1
ATOM 660 N N . ASN A 1 84 ? -10.052 -4.595 9.105 1.00 93.56 84 ASN A N 1
ATOM 661 C CA . ASN A 1 84 ? -10.351 -4.931 7.719 1.00 93.56 84 ASN A CA 1
ATOM 662 C C . ASN A 1 84 ? -9.455 -6.082 7.229 1.00 93.56 84 ASN A C 1
ATOM 664 O O . ASN A 1 84 ? -8.495 -5.920 6.472 1.00 93.56 84 ASN A O 1
ATOM 668 N N . HIS A 1 85 ? -9.778 -7.295 7.680 1.00 93.69 85 HIS A N 1
ATOM 669 C CA . 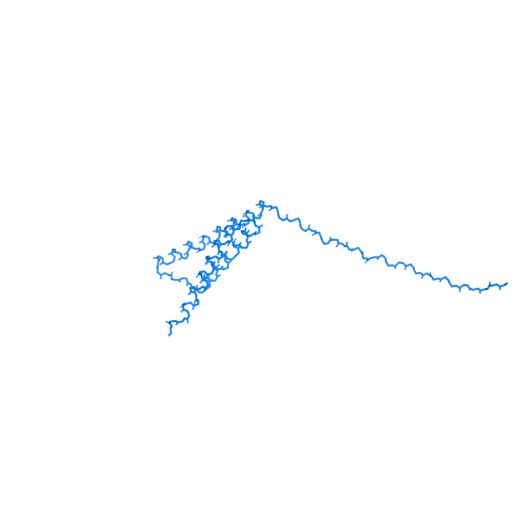HIS A 1 85 ? -9.000 -8.493 7.356 1.00 93.69 85 HIS A CA 1
ATOM 670 C C . HIS A 1 85 ? -9.016 -8.877 5.871 1.00 93.69 85 HIS A C 1
ATOM 672 O O . HIS A 1 85 ? -8.076 -9.526 5.409 1.00 93.69 85 HIS A O 1
ATOM 678 N N . ALA A 1 86 ? -10.078 -8.535 5.136 1.00 96.00 86 ALA A N 1
ATOM 679 C CA . ALA A 1 86 ? -10.157 -8.809 3.703 1.00 96.00 86 ALA A CA 1
ATOM 680 C C . ALA A 1 86 ? -9.107 -7.989 2.945 1.00 96.00 86 ALA A C 1
ATOM 682 O O . ALA A 1 86 ? -8.344 -8.534 2.147 1.00 96.00 86 ALA A O 1
ATOM 683 N N . GLU A 1 87 ? -9.014 -6.708 3.285 1.00 94.62 87 GLU A N 1
ATOM 684 C CA . GLU A 1 87 ? -8.103 -5.770 2.647 1.00 94.62 87 GLU A CA 1
ATOM 685 C C . GLU A 1 87 ? -6.649 -6.006 3.054 1.00 94.62 87 GLU A C 1
ATOM 687 O O . GLU A 1 87 ? -5.769 -6.031 2.198 1.00 94.62 87 GLU A O 1
ATOM 692 N N . TYR A 1 88 ? -6.402 -6.340 4.326 1.00 96.75 88 TYR A N 1
ATOM 693 C CA . TYR A 1 88 ? -5.089 -6.815 4.773 1.00 96.75 88 TYR A CA 1
ATOM 694 C C . TYR A 1 88 ? -4.584 -7.9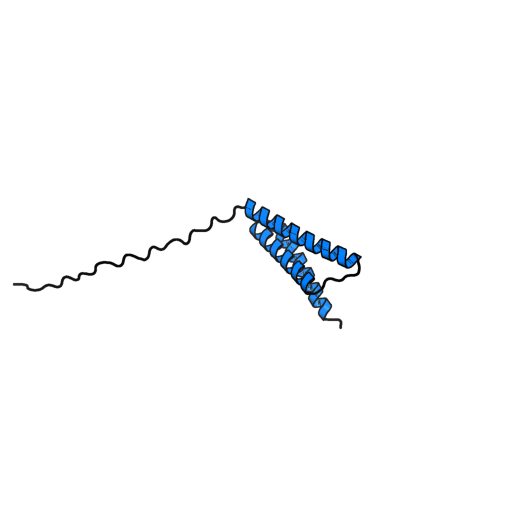91 3.925 1.00 96.75 88 TYR A C 1
ATOM 696 O O . TYR A 1 88 ? -3.452 -7.973 3.448 1.00 96.75 88 TYR A O 1
ATOM 704 N N . LYS A 1 89 ? -5.421 -9.013 3.700 1.00 96.19 89 LYS A N 1
ATOM 705 C CA . LYS A 1 89 ? -5.035 -10.180 2.890 1.00 96.19 89 LYS A CA 1
ATOM 706 C C . LYS A 1 89 ? -4.745 -9.801 1.441 1.00 96.19 89 LYS A C 1
ATOM 708 O O . LYS A 1 89 ? -3.783 -10.313 0.875 1.00 96.19 89 LYS A O 1
ATOM 713 N N . ARG A 1 90 ? -5.564 -8.921 0.853 1.00 97.12 90 ARG A N 1
ATOM 714 C CA . ARG A 1 90 ? -5.372 -8.422 -0.515 1.00 97.12 90 ARG A CA 1
ATOM 715 C C . ARG A 1 90 ? -4.029 -7.703 -0.650 1.00 97.12 90 ARG A C 1
ATOM 717 O O . ARG A 1 90 ? -3.241 -8.059 -1.520 1.00 97.12 90 ARG A O 1
ATOM 724 N N . LEU A 1 91 ? -3.752 -6.756 0.245 1.00 96.06 91 LEU A N 1
ATOM 725 C CA . LEU A 1 91 ? -2.523 -5.961 0.238 1.00 96.06 91 LEU A CA 1
ATOM 726 C C . LEU A 1 91 ? -1.281 -6.811 0.538 1.00 96.06 91 LEU A C 1
ATOM 728 O O . LEU A 1 91 ? -0.254 -6.638 -0.106 1.00 96.06 91 LEU A O 1
ATOM 732 N N . MET A 1 92 ? -1.369 -7.792 1.442 1.00 95.69 92 MET A N 1
ATOM 733 C CA . MET A 1 92 ? -0.256 -8.720 1.688 1.00 95.69 92 MET A CA 1
ATOM 734 C C . MET A 1 92 ? 0.030 -9.639 0.497 1.00 95.69 92 MET A C 1
ATOM 736 O O . MET A 1 92 ? 1.188 -9.988 0.263 1.00 95.69 92 MET A O 1
ATOM 740 N N . ALA A 1 93 ? -0.996 -10.043 -0.256 1.00 95.19 93 ALA A N 1
ATOM 741 C CA . ALA A 1 93 ? -0.804 -10.798 -1.491 1.00 95.19 93 ALA A CA 1
ATOM 742 C C . ALA A 1 93 ? -0.108 -9.942 -2.559 1.00 95.19 93 ALA A C 1
ATOM 744 O O . ALA A 1 93 ? 0.791 -10.432 -3.237 1.00 95.19 93 ALA A O 1
ATOM 745 N N . GLU A 1 94 ? -0.477 -8.664 -2.662 1.00 92.94 94 GLU A N 1
ATOM 746 C CA . GLU A 1 94 ? 0.174 -7.698 -3.549 1.00 92.94 94 GLU A CA 1
ATOM 747 C C . GLU A 1 94 ? 1.645 -7.471 -3.166 1.00 92.94 94 GLU A C 1
ATOM 749 O O . GLU A 1 94 ? 2.529 -7.655 -3.997 1.00 92.94 94 GLU A O 1
ATOM 754 N N . HIS A 1 95 ? 1.924 -7.191 -1.891 1.00 93.25 95 HIS A N 1
ATOM 755 C CA . HIS A 1 95 ? 3.284 -7.056 -1.360 1.00 93.25 95 HIS A CA 1
ATOM 756 C C . HIS A 1 95 ? 4.132 -8.312 -1.627 1.00 93.25 95 HIS A C 1
ATOM 758 O O . HIS A 1 95 ? 5.272 -8.227 -2.076 1.00 93.25 95 HIS A O 1
ATOM 764 N N . SER A 1 96 ? 3.552 -9.502 -1.443 1.00 90.75 96 SER A N 1
ATOM 765 C CA . SER A 1 96 ? 4.240 -10.766 -1.740 1.00 90.75 96 SER A CA 1
ATOM 766 C C . SER A 1 96 ? 4.528 -10.935 -3.237 1.00 90.75 96 SER A C 1
ATOM 768 O O . SER A 1 96 ? 5.570 -11.474 -3.606 1.00 90.75 96 SER A O 1
ATOM 770 N N . ALA A 1 97 ? 3.626 -10.478 -4.112 1.00 89.44 97 ALA A N 1
ATOM 771 C CA . ALA A 1 97 ? 3.835 -10.502 -5.557 1.00 89.44 97 ALA A CA 1
ATOM 772 C C . ALA A 1 97 ? 4.956 -9.543 -5.990 1.00 89.44 97 ALA A C 1
ATOM 774 O O . ALA A 1 97 ? 5.769 -9.920 -6.833 1.00 89.44 97 ALA A O 1
ATOM 775 N N . MET A 1 98 ? 5.037 -8.355 -5.378 1.00 85.81 98 MET A N 1
ATOM 776 C CA . MET A 1 98 ? 6.146 -7.414 -5.573 1.00 85.81 98 MET A CA 1
ATOM 777 C C . MET A 1 98 ? 7.479 -8.069 -5.174 1.00 85.81 98 MET A C 1
ATOM 779 O O . MET A 1 98 ? 8.386 -8.181 -5.998 1.00 85.81 98 MET A O 1
ATOM 783 N N . MET A 1 99 ? 7.574 -8.620 -3.962 1.00 83.50 99 MET A N 1
ATOM 784 C CA . MET A 1 99 ? 8.796 -9.285 -3.485 1.00 83.50 99 MET A CA 1
ATOM 785 C C . MET A 1 99 ? 9.229 -10.454 -4.385 1.00 83.50 99 MET A C 1
ATOM 787 O O . MET A 1 99 ? 10.403 -10.576 -4.732 1.00 83.50 99 MET A O 1
ATOM 791 N N . ALA A 1 100 ? 8.279 -11.272 -4.846 1.00 84.31 100 ALA A N 1
ATOM 792 C CA . ALA A 1 100 ? 8.568 -12.384 -5.751 1.00 84.31 100 ALA A CA 1
ATOM 793 C C . ALA A 1 100 ? 9.024 -11.935 -7.153 1.00 84.31 100 ALA A C 1
ATOM 795 O O . ALA A 1 100 ? 9.764 -12.664 -7.819 1.00 84.31 100 ALA A O 1
ATOM 796 N N . TRP A 1 101 ? 8.573 -10.771 -7.633 1.00 72.69 101 TRP A N 1
ATOM 797 C CA . TRP A 1 101 ? 9.039 -10.205 -8.901 1.00 72.69 101 TRP A CA 1
ATOM 798 C C . TRP A 1 101 ? 10.522 -9.834 -8.822 1.00 72.69 101 TRP A C 1
ATOM 800 O O . TRP A 1 101 ? 11.284 -10.199 -9.719 1.00 72.69 101 TRP A O 1
ATOM 810 N N . ARG A 1 102 ? 10.948 -9.233 -7.704 1.00 67.75 102 ARG A N 1
ATOM 811 C CA . ARG A 1 102 ? 12.357 -8.914 -7.436 1.00 67.75 102 ARG A CA 1
ATOM 812 C C . ARG A 1 102 ? 13.237 -10.165 -7.408 1.00 67.75 102 ARG A C 1
ATOM 814 O O . ARG A 1 102 ? 14.220 -10.237 -8.139 1.00 67.75 102 ARG A O 1
ATOM 821 N N . GLU A 1 103 ? 12.841 -11.190 -6.651 1.00 66.81 103 GLU A N 1
ATOM 822 C CA . GLU A 1 103 ? 13.602 -12.449 -6.556 1.00 66.81 103 GLU A CA 1
ATOM 823 C C . GLU A 1 103 ? 13.762 -13.156 -7.914 1.00 66.81 103 GLU A C 1
ATOM 825 O O . GLU A 1 103 ? 14.764 -13.824 -8.164 1.00 66.81 103 GLU A O 1
ATOM 830 N N . LYS A 1 104 ? 12.784 -13.010 -8.820 1.00 60.34 104 LYS A N 1
ATOM 831 C CA . LYS A 1 104 ? 12.861 -13.566 -10.180 1.00 60.34 104 LYS A CA 1
ATOM 832 C C . LYS A 1 104 ? 13.660 -12.697 -11.153 1.00 60.34 104 LYS A C 1
ATOM 834 O O . LYS A 1 104 ? 14.184 -13.242 -12.124 1.00 60.34 104 LYS A O 1
ATOM 839 N N . GLY A 1 105 ? 13.752 -11.389 -10.916 1.00 56.69 105 GLY A N 1
ATOM 840 C CA . GLY A 1 105 ? 14.573 -10.464 -11.702 1.00 56.69 105 GLY A CA 1
ATOM 841 C C . GLY A 1 105 ? 16.075 -10.659 -11.476 1.00 56.69 105 GLY A C 1
ATOM 842 O O . GLY A 1 105 ? 16.852 -10.562 -12.421 1.00 56.69 105 GLY A O 1
ATOM 843 N N . GLU A 1 106 ? 16.478 -11.037 -10.260 1.00 52.12 106 GLU A N 1
ATOM 844 C CA . GLU A 1 106 ? 17.887 -11.237 -9.875 1.00 52.12 106 GLU A CA 1
ATOM 845 C C . GLU A 1 106 ? 18.498 -12.572 -10.374 1.00 52.12 106 GLU A C 1
ATOM 847 O O . GLU A 1 106 ? 19.684 -12.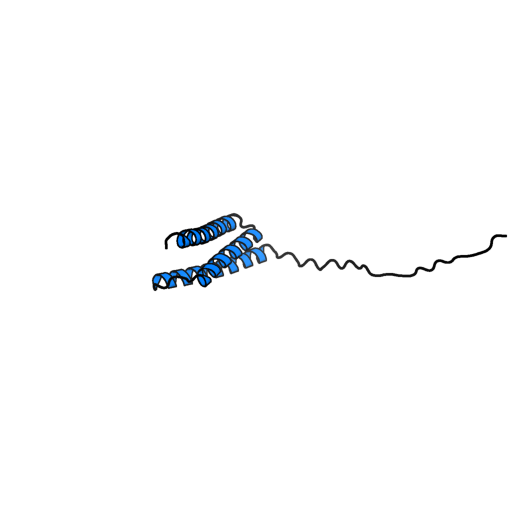828 -10.179 1.00 52.12 106 GLU A O 1
ATOM 852 N N . GLY A 1 107 ? 17.716 -13.434 -11.042 1.00 47.88 107 GLY A N 1
ATOM 853 C CA . GLY A 1 107 ? 18.146 -14.767 -11.492 1.00 47.88 107 GLY A CA 1
ATOM 854 C C . GLY A 1 107 ? 18.436 -14.931 -12.991 1.00 47.88 107 GLY A C 1
ATOM 855 O O . GLY A 1 107 ? 18.665 -16.062 -13.419 1.00 47.88 107 GLY A O 1
ATOM 856 N N . ASN A 1 108 ? 18.371 -13.867 -13.803 1.00 41.50 108 ASN A N 1
ATOM 857 C CA . ASN A 1 108 ? 18.427 -13.979 -15.272 1.00 41.50 108 ASN A CA 1
ATOM 858 C C . ASN A 1 108 ? 19.368 -12.971 -15.970 1.00 41.50 108 ASN A C 1
ATOM 860 O O . ASN A 1 108 ? 19.079 -12.512 -17.076 1.00 41.50 108 ASN A O 1
ATOM 864 N N . THR A 1 109 ? 20.498 -12.654 -15.333 1.00 43.06 109 THR A N 1
ATOM 865 C CA . THR A 1 109 ? 21.677 -11.989 -15.930 1.00 43.06 109 THR A CA 1
ATOM 866 C C . THR A 1 109 ? 22.910 -12.848 -15.719 1.00 43.06 109 THR A C 1
ATOM 868 O O . THR A 1 109 ? 23.731 -12.947 -16.656 1.00 43.06 109 THR A O 1
#

Foldseek 3Di:
DDDDDDDDDDDDDDDPPVPVPPPPPDDDLVRLVVQLVVLVVVLVVLVVVQVVCVVVVHHDDPVSLVVSLVSLQSSLVSCVVSVNPVSNVVSVVVSVVSVVVVVVVVPDD

Sequence (109 aa):
MARKMCYSVYMSIKGFNENPRPEQPEASQAEKEARFQELLRKKEELVASVEEGIEQGVFPDDDEFMEMEMATQRAAEAARDAGNHAEYKRLMAEHSAMMAWREKGEGNT

Organism: NCBI:txid1802276

Radius of gyration: 28.38 Å; chains: 1; bounding box: 34×23×108 Å

Secondary structure (DSSP, 8-state):
-----------------------PPPPPHHHHHHHHHHHHHHHHHHHHHHHHHHHTT----HHHHHHHHHHHHHHHHHHHHTT-HHHHHHHHHHHHHHHHHHHHHTT--

pLDDT: mean 79.19, std 19.74, range [39.47, 97.12]